Protein AF-A0A0F9VEE2-F1 (afdb_monomer_lite)

Foldseek 3Di:
DQPDPLVVVFVVVQVVCCVPPPPDPDDGDDPVNSVVVSVVVVVVVVVLVVVDDPPDPDRDGPD

Structure (mmCIF, N/CA/C/O backbone):
data_AF-A0A0F9VEE2-F1
#
_entry.id   AF-A0A0F9VEE2-F1
#
loop_
_atom_site.group_PDB
_atom_site.id
_atom_site.type_symbol
_atom_site.label_atom_id
_atom_site.label_alt_id
_atom_site.label_comp_id
_atom_site.label_asym_id
_atom_site.label_entity_id
_atom_site.label_seq_id
_atom_site.pdbx_PDB_ins_code
_atom_site.Cartn_x
_atom_site.Cartn_y
_atom_site.Cartn_z
_atom_site.occupancy
_atom_site.B_iso_or_equiv
_atom_site.auth_seq_id
_atom_site.auth_comp_id
_atom_site.auth_asym_id
_atom_site.auth_atom_id
_atom_site.pdbx_PDB_model_num
ATOM 1 N N . MET A 1 1 ? 11.957 6.376 -0.626 1.00 62.91 1 MET A N 1
ATOM 2 C CA . MET A 1 1 ? 10.810 7.201 -1.071 1.00 62.91 1 MET A CA 1
ATOM 3 C C . MET A 1 1 ? 9.560 6.346 -1.009 1.00 62.91 1 MET A C 1
ATOM 5 O O . MET A 1 1 ? 9.656 5.175 -1.345 1.00 62.91 1 MET A O 1
ATOM 9 N N . SER A 1 2 ? 8.434 6.895 -0.550 1.00 79.44 2 SER A N 1
ATOM 10 C CA . SER A 1 2 ? 7.150 6.187 -0.598 1.00 79.44 2 SER A CA 1
ATOM 11 C C . SER A 1 2 ? 6.446 6.516 -1.913 1.00 79.44 2 SER A C 1
ATOM 13 O O . SER A 1 2 ? 6.363 7.690 -2.263 1.00 79.44 2 SER A O 1
ATOM 15 N N . LEU A 1 3 ? 5.959 5.504 -2.631 1.00 84.75 3 LEU A N 1
ATOM 16 C CA . LEU A 1 3 ? 5.183 5.673 -3.865 1.00 84.75 3 LEU A CA 1
ATOM 17 C C . LEU A 1 3 ? 3.737 6.090 -3.574 1.00 84.75 3 LEU A C 1
ATOM 19 O O . LEU A 1 3 ? 3.081 6.710 -4.406 1.00 84.75 3 LEU A O 1
ATOM 23 N N . LEU A 1 4 ? 3.225 5.728 -2.396 1.00 90.50 4 LEU A N 1
ATOM 24 C CA . LEU A 1 4 ? 1.828 5.922 -2.031 1.00 90.50 4 LEU A CA 1
ATOM 25 C C . LEU A 1 4 ? 1.644 7.057 -1.029 1.00 90.50 4 LEU A C 1
ATOM 27 O O . LEU A 1 4 ? 2.323 7.144 -0.005 1.00 90.50 4 LEU A O 1
ATOM 31 N N . ASN A 1 5 ? 0.591 7.848 -1.231 1.00 93.50 5 ASN A N 1
ATOM 32 C CA . ASN A 1 5 ? 0.050 8.678 -0.162 1.00 93.50 5 ASN A CA 1
ATOM 33 C C . ASN A 1 5 ? -0.687 7.786 0.852 1.00 93.50 5 ASN A C 1
ATOM 35 O O . ASN A 1 5 ? -1.886 7.521 0.732 1.00 93.50 5 ASN A O 1
ATOM 39 N N . LYS A 1 6 ? 0.041 7.326 1.874 1.00 91.88 6 LYS A N 1
ATOM 40 C CA . LYS A 1 6 ? -0.456 6.379 2.888 1.00 91.88 6 LYS A CA 1
ATOM 41 C C . LYS A 1 6 ? -1.727 6.853 3.599 1.00 91.88 6 LYS A C 1
ATOM 43 O O . LYS A 1 6 ? -2.582 6.030 3.921 1.00 91.88 6 LYS A O 1
ATOM 48 N N . LYS A 1 7 ? -1.881 8.166 3.820 1.00 94.12 7 LYS A N 1
ATOM 49 C CA . LYS A 1 7 ? -3.086 8.752 4.434 1.00 94.12 7 LYS A CA 1
ATOM 50 C C . LYS A 1 7 ? -4.297 8.586 3.520 1.00 94.12 7 LYS A C 1
ATOM 52 O O . LYS A 1 7 ? -5.342 8.124 3.969 1.00 94.12 7 LYS A O 1
ATOM 57 N N . HIS A 1 8 ? -4.142 8.928 2.244 1.00 95.38 8 HIS A N 1
ATOM 58 C CA . HIS A 1 8 ? -5.221 8.805 1.270 1.00 95.38 8 HIS A CA 1
ATOM 59 C C . HIS A 1 8 ? -5.627 7.340 1.058 1.00 95.38 8 HIS A C 1
ATOM 61 O O . HIS A 1 8 ? -6.808 7.014 1.136 1.00 95.38 8 HIS A O 1
ATOM 67 N N . VAL A 1 9 ? -4.650 6.440 0.898 1.00 95.56 9 VAL A N 1
ATOM 68 C CA . VAL A 1 9 ? -4.901 4.999 0.720 1.00 95.56 9 VAL A CA 1
ATOM 69 C C . VAL A 1 9 ? -5.636 4.406 1.923 1.00 95.56 9 VAL A C 1
ATOM 71 O O . VAL A 1 9 ? -6.582 3.642 1.748 1.00 95.56 9 VAL A O 1
ATOM 74 N N . ARG A 1 10 ? -5.264 4.790 3.150 1.00 96.38 10 ARG A N 1
ATOM 75 C CA . ARG A 1 10 ? -5.978 4.367 4.363 1.00 96.38 10 ARG A CA 1
ATOM 76 C C . ARG A 1 10 ? -7.452 4.767 4.325 1.00 96.38 10 ARG A C 1
ATOM 78 O O . ARG A 1 10 ? -8.307 3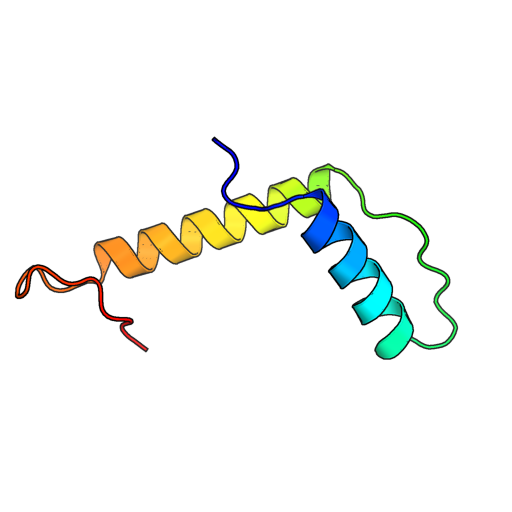.918 4.563 1.00 96.38 10 ARG A O 1
ATOM 85 N N . ASN A 1 11 ? -7.740 6.034 4.029 1.00 96.44 11 ASN A N 1
ATOM 86 C CA . ASN A 1 11 ? -9.115 6.533 3.970 1.00 96.44 11 ASN A CA 1
ATOM 87 C C . ASN A 1 11 ? -9.916 5.797 2.894 1.00 96.44 11 ASN A C 1
ATOM 89 O O . ASN A 1 11 ? -11.013 5.315 3.164 1.00 96.44 11 ASN A O 1
ATOM 93 N N . TYR A 1 12 ? -9.318 5.622 1.715 1.00 96.69 12 TYR A N 1
ATOM 94 C CA . TYR A 1 12 ? -9.929 4.885 0.618 1.00 96.69 12 TYR A CA 1
ATOM 95 C C . TYR A 1 12 ? -10.279 3.441 1.006 1.00 96.69 12 TYR A C 1
ATOM 97 O O . TYR A 1 12 ? -11.384 2.981 0.726 1.00 96.69 12 TYR A O 1
ATOM 105 N N . ILE A 1 13 ? -9.376 2.723 1.687 1.00 96.38 13 ILE A N 1
ATOM 106 C CA . ILE A 1 13 ? -9.634 1.350 2.152 1.00 96.38 13 ILE A CA 1
ATOM 107 C C . ILE A 1 13 ? -10.833 1.317 3.103 1.00 96.38 13 ILE A C 1
ATOM 109 O O . ILE A 1 13 ? -11.726 0.491 2.919 1.00 96.38 13 ILE A O 1
ATOM 113 N N . LEU A 1 14 ? -10.882 2.213 4.092 1.00 96.56 14 LEU A N 1
ATOM 114 C CA . LEU A 1 14 ? -11.979 2.257 5.064 1.00 96.56 14 LEU A CA 1
ATOM 115 C C . LEU A 1 14 ? -13.323 2.555 4.387 1.00 96.56 14 LEU A C 1
ATOM 117 O O . LEU A 1 14 ? -14.314 1.871 4.644 1.00 96.56 14 LEU A O 1
ATOM 121 N N . GLU A 1 15 ? -13.353 3.518 3.465 1.00 96.12 15 GLU A N 1
ATOM 122 C CA . GLU A 1 15 ? -14.550 3.819 2.678 1.00 96.12 15 GLU A CA 1
ATOM 123 C C . GLU A 1 15 ? -14.975 2.644 1.799 1.00 96.12 15 GLU A C 1
ATOM 125 O O . GLU A 1 15 ? -16.165 2.330 1.705 1.00 96.12 15 GLU A O 1
ATOM 130 N N . ARG A 1 16 ? -14.013 1.970 1.159 1.00 96.56 16 ARG A N 1
ATOM 131 C CA . ARG A 1 16 ? -14.295 0.824 0.297 1.00 96.56 16 ARG A CA 1
ATOM 132 C C . ARG A 1 16 ? -14.866 -0.333 1.102 1.00 96.56 16 ARG A C 1
ATOM 134 O O . ARG A 1 16 ? -15.872 -0.887 0.678 1.00 96.56 16 ARG A O 1
ATOM 141 N N . VAL A 1 17 ? -14.286 -0.644 2.261 1.00 96.62 17 VAL A N 1
ATOM 142 C CA . VAL A 1 17 ? -14.782 -1.685 3.174 1.00 96.62 17 VAL A CA 1
ATOM 143 C C . VAL A 1 17 ? -16.196 -1.367 3.653 1.00 96.62 17 VAL A C 1
ATOM 145 O O . VAL A 1 17 ? -17.058 -2.240 3.591 1.00 96.62 17 VAL A O 1
ATOM 148 N N . LYS A 1 18 ? -16.468 -0.114 4.041 1.00 94.94 18 LYS A N 1
ATOM 149 C CA . LYS A 1 18 ? -17.815 0.324 4.440 1.00 94.94 18 LYS A CA 1
ATOM 150 C C . LYS A 1 18 ? -18.845 0.109 3.326 1.00 94.94 18 LYS A C 1
ATOM 152 O O . LYS A 1 18 ? -19.972 -0.284 3.605 1.00 94.94 18 LYS A O 1
ATOM 157 N N . LYS A 1 19 ? -18.461 0.359 2.069 1.00 95.56 19 LYS A N 1
ATOM 158 C CA . LYS A 1 19 ? -19.335 0.183 0.897 1.00 95.56 19 LYS A CA 1
ATOM 159 C C . LYS A 1 19 ? -19.529 -1.284 0.507 1.00 95.56 19 LYS A C 1
ATOM 161 O O . LYS A 1 19 ? -20.615 -1.644 0.074 1.00 95.56 19 LYS A O 1
ATOM 166 N N . THR A 1 20 ? -18.495 -2.119 0.607 1.00 96.88 20 THR A N 1
ATOM 167 C CA . THR A 1 20 ? -18.539 -3.507 0.108 1.00 96.88 20 THR A CA 1
ATOM 168 C C . THR A 1 20 ? -18.961 -4.531 1.155 1.00 96.88 20 THR A C 1
ATOM 170 O O . THR A 1 20 ? -19.389 -5.621 0.785 1.00 96.88 20 THR A O 1
ATOM 173 N N . ARG A 1 21 ? -18.830 -4.222 2.450 1.00 94.50 21 ARG A N 1
ATOM 174 C CA . ARG A 1 21 ? -19.123 -5.145 3.557 1.00 94.50 21 ARG A CA 1
ATOM 175 C C . ARG A 1 21 ? -19.998 -4.448 4.607 1.00 94.50 21 ARG A C 1
ATOM 177 O O . ARG A 1 21 ? -19.502 -4.130 5.692 1.00 94.50 21 ARG A O 1
ATOM 184 N N . PRO A 1 22 ? -21.281 -4.174 4.302 1.00 89.69 22 PRO A N 1
ATOM 185 C CA . PRO A 1 22 ? -22.191 -3.571 5.271 1.00 89.69 22 PRO A CA 1
ATOM 186 C C . PRO A 1 22 ? -22.280 -4.459 6.523 1.00 89.69 22 PRO A C 1
ATOM 188 O O . PRO A 1 22 ? -22.437 -5.672 6.420 1.00 89.69 22 PRO A O 1
ATOM 191 N N . GLY A 1 23 ? -22.111 -3.862 7.705 1.00 91.12 23 GLY A N 1
ATOM 192 C CA . GLY A 1 23 ? -22.060 -4.569 8.993 1.00 91.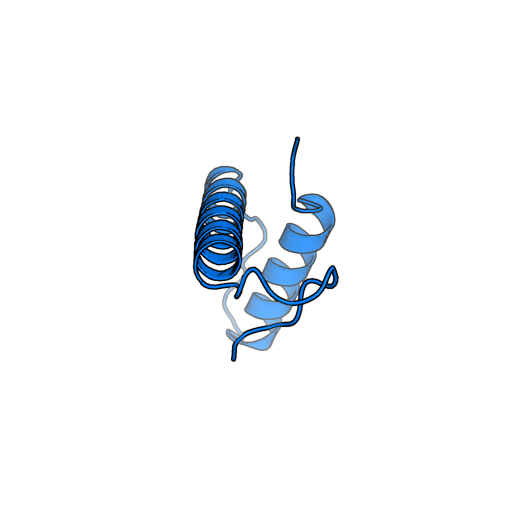12 23 GLY A CA 1
ATOM 193 C C . GLY A 1 23 ? -20.649 -4.892 9.502 1.00 91.12 23 GLY A C 1
ATOM 194 O O . GLY A 1 23 ? -20.481 -5.161 10.690 1.00 91.12 23 GLY A O 1
ATOM 195 N N . PHE A 1 24 ? -19.611 -4.801 8.660 1.00 93.62 24 PHE A N 1
ATOM 196 C CA . PHE A 1 24 ? -18.228 -4.926 9.121 1.00 93.62 24 PHE A CA 1
ATOM 197 C C . PHE A 1 24 ? -17.657 -3.560 9.528 1.00 93.62 24 PHE A C 1
ATOM 199 O O . PHE A 1 24 ? -17.265 -2.747 8.688 1.00 93.62 24 PHE A O 1
ATOM 206 N N . ASN A 1 25 ? -17.577 -3.317 10.839 1.00 89.94 25 ASN A N 1
ATOM 207 C CA . ASN A 1 25 ? -17.108 -2.055 11.423 1.00 89.94 25 ASN A CA 1
ATOM 208 C C . ASN A 1 25 ? -15.573 -1.951 11.449 1.00 89.94 25 ASN A C 1
ATOM 210 O O . ASN A 1 25 ? -14.941 -1.907 12.504 1.00 89.94 25 ASN A O 1
ATOM 214 N N . CYS A 1 26 ? -14.956 -1.906 10.269 1.00 93.25 26 CYS A N 1
ATOM 215 C CA . CYS A 1 26 ? -13.523 -1.664 10.141 1.00 93.25 26 CYS A CA 1
ATOM 216 C C . CYS A 1 26 ? -13.201 -0.182 10.395 1.00 93.25 26 CYS A C 1
ATOM 218 O O . CYS A 1 26 ? -13.653 0.688 9.655 1.00 93.25 26 CYS A O 1
ATOM 220 N N . THR A 1 27 ? -12.407 0.112 11.428 1.00 94.44 27 THR A N 1
ATOM 221 C CA . THR A 1 27 ? -12.051 1.492 11.825 1.00 94.44 27 THR A CA 1
ATOM 222 C C . THR A 1 27 ? -10.581 1.836 11.596 1.00 94.44 27 THR A C 1
ATOM 224 O O . THR A 1 27 ? -10.195 3.003 11.666 1.00 94.44 27 THR A O 1
ATOM 227 N N . ARG A 1 28 ? -9.730 0.834 11.344 1.00 95.50 28 ARG A N 1
ATOM 228 C CA . ARG A 1 28 ? -8.277 0.996 11.236 1.00 95.50 28 ARG A CA 1
ATOM 229 C C . ARG A 1 28 ? -7.709 0.122 10.127 1.00 95.50 28 ARG A C 1
ATOM 231 O O . ARG A 1 28 ? -8.227 -0.949 9.835 1.00 95.50 28 ARG A O 1
ATOM 238 N N . VAL A 1 29 ? -6.596 0.580 9.563 1.00 95.44 29 VAL A N 1
ATOM 239 C CA . VAL A 1 29 ? -5.771 -0.173 8.612 1.00 95.44 29 VAL A CA 1
ATOM 240 C C . VAL A 1 29 ? -4.378 -0.284 9.212 1.00 95.44 29 VAL A C 1
ATOM 242 O O . VAL A 1 29 ? -3.820 0.733 9.637 1.00 95.44 29 VAL A O 1
ATOM 245 N N . SER A 1 30 ? -3.831 -1.498 9.274 1.00 95.62 30 SER A N 1
ATOM 246 C CA . SER A 1 30 ? -2.493 -1.712 9.824 1.00 95.62 30 SER A CA 1
ATOM 247 C C . SER A 1 30 ? -1.422 -1.047 8.945 1.00 95.62 30 SER A C 1
ATOM 249 O O . SER A 1 30 ? -1.581 -0.975 7.721 1.00 95.62 30 SER A O 1
ATOM 251 N N . PRO A 1 31 ? -0.317 -0.562 9.538 1.00 93.31 31 PRO A N 1
ATOM 252 C CA . PRO A 1 31 ? 0.830 -0.080 8.772 1.00 93.31 31 PRO A CA 1
ATOM 253 C C . PRO A 1 31 ? 1.365 -1.140 7.800 1.00 93.31 31 PRO A C 1
ATOM 255 O O . PRO A 1 31 ? 1.644 -0.817 6.649 1.00 93.31 31 PRO A O 1
ATOM 258 N N . ASP A 1 32 ? 1.404 -2.405 8.225 1.00 94.81 32 ASP A N 1
ATOM 259 C CA . ASP A 1 32 ? 1.896 -3.523 7.413 1.00 94.81 32 ASP A CA 1
ATOM 260 C C . ASP A 1 32 ? 1.050 -3.759 6.164 1.00 94.81 32 ASP A C 1
ATOM 262 O O . ASP A 1 32 ? 1.592 -4.029 5.096 1.00 94.81 32 ASP A O 1
ATOM 266 N N . ALA A 1 33 ? -0.274 -3.589 6.255 1.00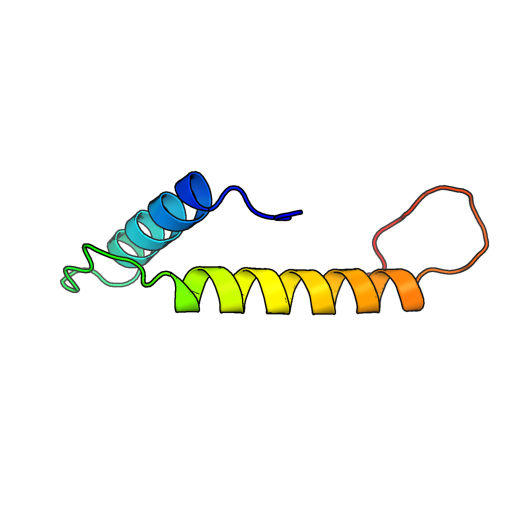 95.06 33 ALA A N 1
ATOM 267 C CA . ALA A 1 33 ? -1.144 -3.687 5.088 1.00 95.06 33 ALA A CA 1
ATOM 268 C C . ALA A 1 33 ? -0.810 -2.605 4.050 1.00 95.06 33 ALA A C 1
ATOM 270 O O . ALA A 1 33 ? -0.771 -2.889 2.854 1.00 95.06 33 ALA A O 1
ATOM 271 N N . LEU A 1 34 ? -0.519 -1.377 4.493 1.00 95.19 34 LEU A N 1
ATOM 272 C CA . LEU A 1 34 ? -0.113 -0.290 3.598 1.00 95.19 34 LEU A CA 1
ATOM 273 C C . LEU A 1 34 ? 1.253 -0.575 2.960 1.00 95.19 34 LEU A C 1
ATOM 275 O O . LEU A 1 34 ? 1.415 -0.367 1.760 1.00 95.19 34 LEU A O 1
ATOM 279 N N . THR A 1 35 ? 2.202 -1.100 3.738 1.00 94.31 35 THR A N 1
ATOM 280 C CA . THR A 1 35 ? 3.519 -1.522 3.239 1.00 94.31 35 THR A CA 1
ATOM 281 C C . THR A 1 35 ? 3.396 -2.654 2.217 1.00 94.31 35 THR A C 1
ATOM 283 O O . THR A 1 35 ? 4.031 -2.609 1.167 1.00 94.31 35 THR A O 1
ATOM 286 N N . ALA A 1 36 ? 2.533 -3.641 2.464 1.00 95.00 36 ALA A N 1
ATOM 287 C CA . ALA A 1 36 ? 2.301 -4.746 1.539 1.00 95.00 36 ALA A CA 1
ATOM 288 C C . ALA A 1 36 ? 1.673 -4.280 0.214 1.00 95.00 36 ALA A C 1
ATOM 290 O O . ALA A 1 36 ? 2.041 -4.777 -0.851 1.00 95.00 36 ALA A O 1
ATOM 291 N N . ILE A 1 37 ? 0.745 -3.318 0.255 1.00 95.06 37 ILE A N 1
ATOM 292 C CA . ILE A 1 37 ? 0.161 -2.714 -0.955 1.00 95.06 37 ILE A CA 1
ATOM 293 C C . ILE A 1 37 ? 1.236 -1.966 -1.748 1.00 95.06 37 ILE A C 1
ATOM 295 O O . ILE A 1 37 ? 1.336 -2.136 -2.961 1.00 95.06 37 ILE A O 1
ATOM 299 N N . GLU A 1 38 ? 2.066 -1.178 -1.065 1.00 94.56 38 GLU A N 1
ATOM 300 C CA . GLU A 1 38 ? 3.174 -0.445 -1.679 1.00 94.56 38 GLU A CA 1
ATOM 301 C C . GLU A 1 38 ? 4.190 -1.383 -2.344 1.00 94.56 38 GLU A C 1
ATOM 303 O O . GLU A 1 38 ? 4.600 -1.150 -3.483 1.00 94.56 38 GLU A O 1
ATOM 308 N N . TYR A 1 39 ? 4.532 -2.491 -1.684 1.00 95.06 39 TYR A N 1
ATOM 309 C CA . TYR A 1 39 ? 5.412 -3.514 -2.244 1.00 95.06 39 TYR A CA 1
ATOM 310 C C . TYR A 1 39 ? 4.825 -4.144 -3.513 1.00 95.06 39 TYR A C 1
ATOM 312 O O . TYR A 1 39 ? 5.509 -4.249 -4.530 1.00 95.06 39 TYR A O 1
ATOM 320 N N . LYS A 1 40 ? 3.535 -4.505 -3.493 1.00 94.94 40 LYS A N 1
ATOM 321 C CA . LYS A 1 40 ? 2.849 -5.067 -4.667 1.00 94.94 40 LYS A CA 1
ATOM 322 C C . LYS A 1 40 ? 2.808 -4.088 -5.838 1.00 94.94 40 LYS A C 1
ATOM 324 O O . LYS A 1 40 ? 3.059 -4.496 -6.969 1.00 94.94 40 LYS A O 1
ATOM 329 N N . LEU A 1 41 ? 2.526 -2.811 -5.575 1.00 93.81 41 LEU A N 1
ATOM 330 C CA . LEU A 1 41 ? 2.545 -1.769 -6.602 1.00 93.81 41 LEU A CA 1
ATOM 331 C C . LEU A 1 41 ? 3.948 -1.600 -7.194 1.00 93.81 41 LEU A C 1
ATOM 333 O O . LEU A 1 41 ? 4.097 -1.540 -8.408 1.00 93.81 41 LEU A O 1
ATOM 337 N N . THR A 1 42 ? 4.976 -1.589 -6.346 1.00 94.56 42 THR A N 1
ATOM 338 C CA . THR A 1 42 ? 6.376 -1.507 -6.786 1.00 94.56 42 THR A CA 1
ATOM 339 C C . THR A 1 42 ? 6.735 -2.680 -7.697 1.00 94.56 42 THR A C 1
ATOM 341 O O . THR A 1 42 ? 7.268 -2.479 -8.785 1.00 94.56 42 THR A O 1
ATOM 344 N N . ALA A 1 43 ? 6.397 -3.908 -7.292 1.00 94.25 43 ALA A N 1
ATOM 345 C CA . ALA A 1 43 ? 6.646 -5.103 -8.095 1.00 94.25 43 ALA A CA 1
ATOM 346 C C . ALA A 1 43 ? 5.910 -5.054 -9.445 1.00 94.25 43 ALA A C 1
ATOM 348 O O . ALA A 1 43 ? 6.476 -5.425 -10.473 1.00 94.25 43 ALA A O 1
ATOM 349 N N . MET A 1 44 ? 4.671 -4.555 -9.455 1.00 92.50 44 MET A N 1
ATOM 350 C CA . MET A 1 44 ? 3.888 -4.363 -10.675 1.00 92.50 44 MET A CA 1
ATOM 351 C C . MET A 1 44 ? 4.541 -3.343 -11.612 1.00 92.50 44 MET A C 1
ATOM 353 O O . MET A 1 44 ? 4.743 -3.649 -12.783 1.00 92.50 44 MET A O 1
ATOM 357 N N . ILE A 1 45 ? 4.931 -2.173 -11.099 1.00 91.19 45 ILE A N 1
ATOM 358 C CA . ILE A 1 45 ? 5.617 -1.139 -11.884 1.00 91.19 45 ILE A CA 1
ATOM 359 C C . ILE A 1 45 ? 6.916 -1.695 -12.467 1.00 91.19 45 ILE A C 1
ATOM 361 O O . ILE A 1 45 ? 7.13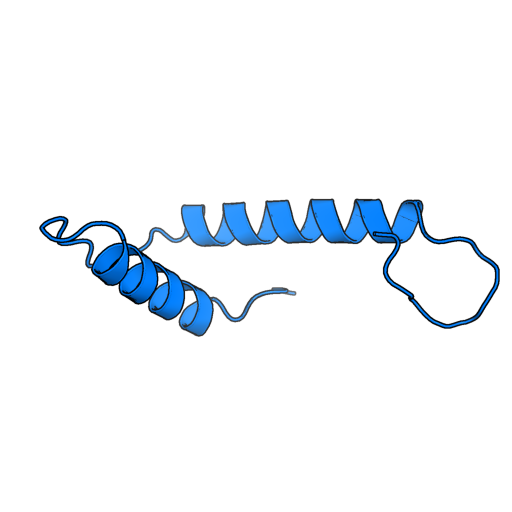5 -1.577 -13.667 1.00 91.19 45 ILE A O 1
ATOM 365 N N . ASN A 1 46 ? 7.738 -2.367 -11.657 1.00 91.81 46 ASN A N 1
ATOM 366 C CA . ASN A 1 46 ? 8.994 -2.959 -12.123 1.00 91.81 46 ASN A CA 1
ATOM 367 C C . ASN A 1 46 ? 8.767 -3.964 -13.257 1.00 91.81 46 ASN A C 1
ATOM 369 O O . ASN A 1 46 ? 9.502 -3.960 -14.242 1.00 91.81 46 ASN A O 1
ATOM 373 N N . LYS A 1 47 ? 7.720 -4.790 -13.150 1.00 91.50 47 LYS A N 1
ATOM 374 C CA . LYS A 1 47 ? 7.349 -5.734 -14.207 1.00 91.50 47 LYS A CA 1
ATOM 375 C C . LYS A 1 47 ? 6.983 -5.013 -15.508 1.00 91.50 47 LYS A C 1
ATOM 377 O O . LYS A 1 47 ? 7.463 -5.418 -16.562 1.00 91.50 47 LYS A O 1
ATOM 382 N N . ILE A 1 48 ? 6.169 -3.958 -15.443 1.00 88.75 48 ILE A N 1
ATOM 383 C CA . ILE A 1 48 ? 5.771 -3.184 -16.632 1.00 88.75 48 ILE A CA 1
ATOM 384 C C . ILE A 1 48 ? 6.993 -2.473 -17.226 1.00 88.75 48 ILE A C 1
ATOM 386 O O . ILE A 1 48 ? 7.180 -2.486 -18.438 1.00 88.75 48 ILE A O 1
ATOM 390 N N . VAL A 1 49 ? 7.877 -1.930 -16.382 1.00 87.75 49 VAL A N 1
ATOM 391 C CA . VAL A 1 49 ? 9.133 -1.303 -16.815 1.00 87.75 49 VAL A CA 1
ATOM 392 C C . VAL A 1 49 ? 10.033 -2.272 -17.562 1.00 87.75 49 VAL A C 1
ATOM 394 O O . VAL A 1 49 ? 10.559 -1.913 -18.610 1.00 87.75 49 VAL A O 1
ATOM 397 N N . HIS A 1 50 ? 10.184 -3.500 -17.073 1.00 87.69 50 HIS A N 1
ATOM 398 C CA . HIS A 1 50 ? 10.962 -4.523 -17.773 1.00 87.69 50 HIS A CA 1
ATOM 399 C C . HIS A 1 50 ? 10.294 -5.022 -19.054 1.00 87.69 50 HIS A C 1
ATOM 401 O O . HIS A 1 50 ? 10.991 -5.391 -19.994 1.00 87.69 50 HIS A O 1
ATOM 407 N N . ALA A 1 51 ? 8.963 -5.036 -19.105 1.00 85.62 51 ALA A N 1
ATOM 408 C CA . ALA A 1 51 ? 8.230 -5.420 -20.305 1.00 85.62 51 ALA A CA 1
ATOM 409 C C . ALA A 1 51 ? 8.234 -4.322 -21.385 1.00 85.62 51 ALA A C 1
ATOM 411 O O . ALA A 1 51 ? 7.985 -4.627 -22.551 1.00 85.62 51 ALA A O 1
ATOM 412 N N . HIS A 1 52 ? 8.494 -3.060 -21.018 1.00 81.06 52 HIS A N 1
ATOM 413 C CA . HIS A 1 52 ? 8.379 -1.924 -21.929 1.00 81.06 52 HIS A CA 1
ATOM 414 C C . HIS A 1 52 ? 9.396 -1.990 -23.077 1.00 81.06 52 HIS A C 1
ATOM 416 O O . HIS A 1 52 ? 10.602 -2.066 -22.823 1.00 81.06 52 HIS A O 1
ATOM 422 N N . PRO A 1 53 ? 8.951 -1.943 -24.351 1.00 78.25 53 PRO A N 1
ATOM 423 C CA . PRO A 1 53 ? 9.864 -1.964 -25.482 1.00 78.25 53 PRO A CA 1
ATOM 424 C C . PRO A 1 53 ? 10.752 -0.720 -25.470 1.00 78.25 53 PRO A C 1
ATOM 426 O O . PRO A 1 53 ? 10.283 0.397 -25.294 1.00 78.25 53 PRO A O 1
ATOM 429 N N . SER A 1 54 ? 12.041 -0.888 -25.761 1.00 69.62 54 SER A N 1
ATOM 430 C CA . SER A 1 54 ? 13.020 0.213 -25.794 1.00 69.62 54 SER A CA 1
ATOM 431 C C . SER A 1 54 ? 12.813 1.216 -26.945 1.00 69.62 54 SER A C 1
ATOM 433 O O . SER A 1 54 ? 13.645 2.097 -27.154 1.00 69.62 54 SER A O 1
ATOM 435 N N . LYS A 1 55 ? 11.743 1.069 -27.741 1.00 67.44 55 LYS A N 1
ATOM 436 C CA . LYS A 1 55 ? 11.433 1.925 -28.892 1.00 67.44 55 LYS A CA 1
ATOM 437 C C . LYS A 1 55 ? 10.394 2.974 -28.504 1.00 67.44 55 LYS A C 1
ATOM 439 O O . LYS A 1 55 ? 9.213 2.672 -28.370 1.00 67.44 55 LYS A O 1
ATOM 444 N N . GLY A 1 56 ? 10.854 4.219 -28.417 1.00 65.88 56 GLY A N 1
ATOM 445 C CA . GLY A 1 56 ? 10.064 5.377 -27.999 1.00 65.88 56 GLY A CA 1
ATOM 446 C C . GLY A 1 56 ? 10.503 5.870 -26.621 1.00 65.88 56 GLY A C 1
ATOM 447 O O . GLY A 1 56 ? 10.801 5.082 -25.735 1.00 65.88 56 GLY A O 1
ATOM 448 N N . GLN A 1 57 ? 10.565 7.188 -26.435 1.00 72.88 57 GLN A N 1
ATOM 449 C CA . GLN A 1 57 ? 10.978 7.814 -25.169 1.00 72.88 57 GLN A CA 1
ATOM 450 C C . GLN A 1 57 ? 9.806 7.988 -24.183 1.00 72.88 57 GLN A C 1
ATOM 452 O O . GLN A 1 57 ? 9.898 8.752 -23.226 1.00 72.88 57 GLN A O 1
ATOM 457 N N . THR A 1 58 ? 8.672 7.327 -24.427 1.00 80.81 58 THR A N 1
ATOM 458 C CA . THR A 1 58 ? 7.441 7.507 -23.651 1.00 80.81 58 THR A CA 1
ATOM 459 C C . THR A 1 58 ? 7.006 6.181 -23.059 1.00 80.81 58 THR A C 1
ATOM 461 O O . THR A 1 58 ? 6.690 5.258 -23.805 1.00 80.81 58 THR A O 1
ATOM 464 N N . PHE A 1 59 ? 6.911 6.123 -21.730 1.00 78.38 59 PHE A N 1
ATOM 465 C CA . PHE A 1 59 ? 6.324 4.986 -21.035 1.00 78.38 59 PHE A CA 1
ATOM 466 C C . PHE A 1 59 ? 4.840 4.883 -21.391 1.00 78.38 59 PHE A C 1
ATOM 468 O O . PHE A 1 59 ? 4.036 5.736 -21.016 1.00 78.38 59 PHE A O 1
ATOM 475 N N . ARG A 1 60 ? 4.491 3.859 -22.162 1.00 73.44 60 ARG A N 1
ATOM 476 C CA . ARG A 1 60 ? 3.112 3.524 -22.520 1.00 73.44 60 ARG A CA 1
ATOM 477 C C . ARG A 1 60 ? 2.773 2.204 -21.862 1.00 73.44 60 ARG A C 1
ATOM 479 O O . ARG A 1 60 ? 3.597 1.288 -21.871 1.00 73.44 60 ARG A O 1
ATOM 486 N N . ASP A 1 61 ? 1.588 2.161 -21.271 1.00 60.16 61 ASP A N 1
ATOM 487 C CA . ASP A 1 61 ? 1.061 0.955 -20.655 1.00 60.16 61 ASP A CA 1
ATOM 488 C C . ASP A 1 61 ? 1.049 -0.181 -21.684 1.00 60.16 61 ASP A C 1
ATOM 490 O O . ASP A 1 61 ? 0.685 0.030 -22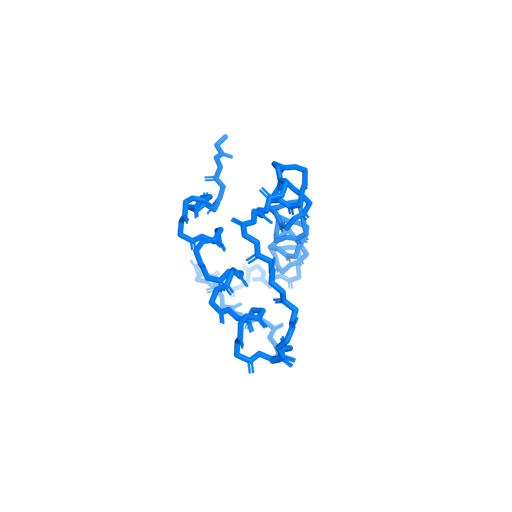.844 1.00 60.16 61 ASP A O 1
ATOM 494 N N . ILE A 1 62 ? 1.506 -1.356 -21.264 1.00 58.41 62 ILE A N 1
ATOM 495 C CA . ILE A 1 62 ? 1.422 -2.581 -22.057 1.00 58.41 62 ILE A CA 1
ATOM 496 C C . ILE A 1 62 ? 0.356 -3.422 -21.368 1.00 58.41 62 ILE A C 1
ATOM 498 O O . ILE A 1 62 ? 0.668 -4.336 -20.603 1.00 58.41 62 ILE A O 1
ATOM 502 N N . LEU A 1 63 ? -0.900 -3.034 -21.564 1.00 50.81 63 LEU A N 1
ATOM 503 C CA . LEU A 1 63 ? -2.053 -3.874 -21.257 1.00 50.81 63 LEU A CA 1
ATOM 504 C C 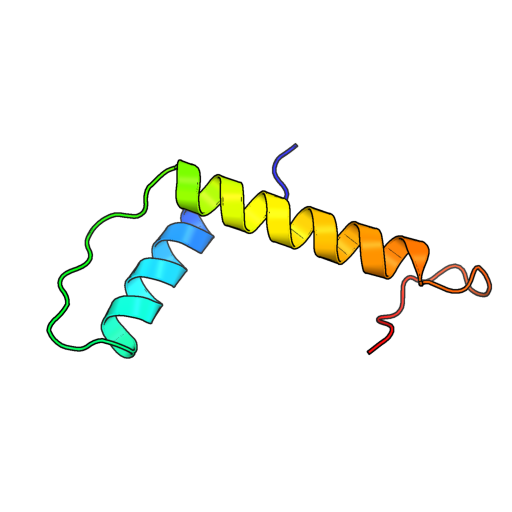. LEU A 1 63 ? -2.515 -4.568 -22.533 1.00 50.81 63 LEU A C 1
ATOM 506 O O . LEU A 1 63 ? -2.618 -3.872 -23.569 1.00 50.81 63 LEU A O 1
#

Sequence (63 aa):
MSLLNKKHVRNYILERVKKTRPGFNCTRVSPDALTAIEYKLTAMINKIVHAHPSKGQTFRDIL

pLDDT: mean 88.32, std 11.01, range [50.81, 96.88]

Radius of gyration: 15.99 Å; chains: 1; bounding box: 35×14×41 Å

Organism: NCBI:txid412755

Secondary structure (DSSP, 8-state):
--SS-HHHHHHHHHHHHHHHSTT-------HHHHHHHHHHHHHHHHHHHHHS-SSSSS-----